Protein AF-A0AAU2Y0N6-F1 (afdb_monomer)

Radius of gyration: 25.87 Å; Cα contacts (8 Å, |Δi|>4): 114; chains: 1; bounding box: 54×26×83 Å

Secondary structure (DSSP, 8-state):
--HHHHHHHS-HHHHHHHHHHHHHHHHHHHHHHHHHHHHHHHHHHTTSTT--HHHHHHHHHHHHHHHHHHHHHHHHHHHHHHHHHHHHHHHHHHHHHHHTTBPPPSSHHHHHHHHHHHHHHHTS---THHHHHHGGGB-BTTBSS-PPPP---

Sequence (153 aa):
MLWNELTSVVPESTNKQVVTARTNVDFFVALLYGHAVVAITAFASLSASRADRPVLISTGICLIILTPVWYHAAVAATDEWAAAVRALVNLGRKPLADGLGLALPKSLEDERRMWQLVTRMSNRPYAPAANSAFQPYHIDPAHPSGEPPPLVS

Mean predicted aligned error: 9.67 Å

pLDDT: mean 85.73, std 13.61, range [48.94, 97.56]

Structure (mmCIF, N/CA/C/O backbone):
data_AF-A0AAU2Y0N6-F1
#
_entry.id   AF-A0AAU2Y0N6-F1
#
loop_
_atom_site.group_PDB
_atom_site.id
_atom_site.type_symbol
_atom_site.label_atom_id
_atom_site.label_alt_id
_atom_site.label_comp_id
_atom_site.label_asym_id
_atom_site.label_entity_id
_atom_site.label_seq_id
_atom_site.pdbx_PDB_ins_code
_atom_site.Cartn_x
_atom_site.Cartn_y
_atom_site.Cartn_z
_atom_site.occupancy
_atom_site.B_iso_or_equiv
_atom_site.auth_seq_id
_atom_site.auth_comp_id
_atom_site.auth_asym_id
_atom_site.auth_atom_id
_atom_site.pdbx_PDB_model_num
ATOM 1 N N . MET A 1 1 ? -2.475 -9.782 16.888 1.00 60.84 1 MET A N 1
ATOM 2 C CA . MET A 1 1 ? -2.912 -8.737 15.924 1.00 60.84 1 MET A CA 1
ATOM 3 C C . MET A 1 1 ? -4.366 -9.052 15.630 1.00 60.84 1 MET A C 1
ATOM 5 O O . MET A 1 1 ? -4.600 -10.155 15.168 1.00 60.84 1 MET A O 1
ATOM 9 N N . LEU A 1 2 ? -5.309 -8.151 15.921 1.00 83.69 2 LEU A N 1
ATOM 10 C CA . LEU A 1 2 ? -6.761 -8.423 15.862 1.00 83.69 2 LEU A CA 1
ATOM 11 C C . LEU A 1 2 ? -7.352 -8.323 14.439 1.00 83.69 2 LEU A C 1
A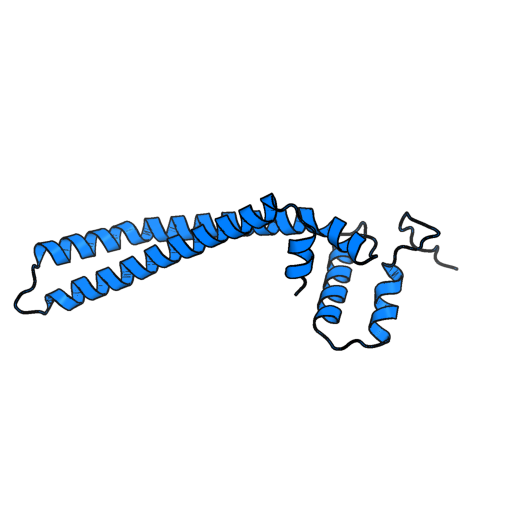TOM 13 O O . LEU A 1 2 ? -8.483 -7.890 14.243 1.00 83.69 2 LEU A O 1
ATOM 17 N N . TRP A 1 3 ? -6.543 -8.597 13.414 1.00 87.75 3 TRP A N 1
ATOM 18 C CA . TRP A 1 3 ? -6.911 -8.308 12.026 1.00 87.75 3 TRP A CA 1
ATOM 19 C C . TRP A 1 3 ? -8.038 -9.218 11.522 1.00 87.75 3 TRP A C 1
ATOM 21 O O . TRP A 1 3 ? -8.938 -8.761 10.819 1.00 87.75 3 TRP A O 1
ATOM 31 N N . ASN A 1 4 ? -8.017 -10.496 11.904 1.00 89.00 4 ASN A N 1
ATOM 32 C CA . ASN A 1 4 ? -9.028 -11.465 11.480 1.00 89.00 4 ASN A CA 1
ATOM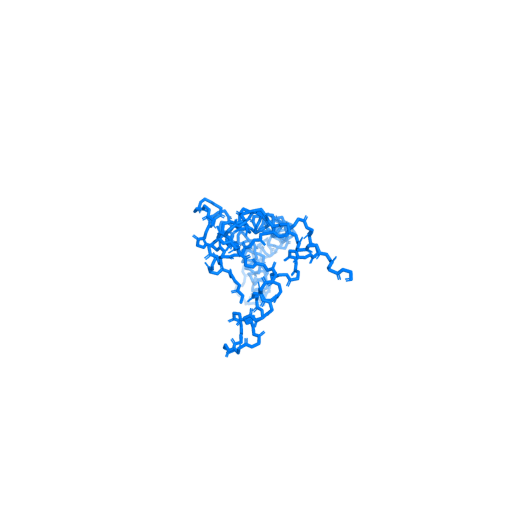 33 C C . ASN A 1 4 ? -10.376 -11.192 12.161 1.00 89.00 4 ASN A C 1
ATOM 35 O O . ASN A 1 4 ? -11.420 -11.266 11.523 1.00 89.00 4 ASN A O 1
ATOM 39 N N . GLU A 1 5 ? -10.348 -10.818 13.438 1.00 89.38 5 GLU A N 1
ATOM 40 C CA . GLU A 1 5 ? -11.530 -10.438 14.208 1.00 89.38 5 GLU A CA 1
ATOM 41 C C . GLU A 1 5 ? -12.124 -9.124 13.694 1.00 89.38 5 GLU A C 1
ATOM 43 O O . GLU A 1 5 ? -13.334 -8.984 13.579 1.00 89.38 5 GLU A O 1
ATOM 48 N N . LEU A 1 6 ? -11.280 -8.161 13.323 1.00 90.69 6 LEU A N 1
ATOM 49 C CA . LEU A 1 6 ? -11.743 -6.899 12.755 1.00 90.69 6 LEU A CA 1
ATOM 50 C C . LEU A 1 6 ? -12.367 -7.094 11.365 1.00 90.69 6 LEU A C 1
ATOM 52 O O . LEU A 1 6 ? -13.410 -6.518 11.072 1.00 90.69 6 LEU A O 1
ATOM 56 N N . THR A 1 7 ? -11.748 -7.914 10.513 1.00 91.69 7 THR A N 1
ATOM 57 C CA . THR A 1 7 ? -12.272 -8.205 9.167 1.00 91.69 7 THR A CA 1
ATOM 58 C C . THR A 1 7 ? -13.543 -9.055 9.199 1.00 91.69 7 THR A C 1
ATOM 60 O O . THR A 1 7 ? -14.341 -8.962 8.269 1.00 91.69 7 THR A O 1
ATOM 63 N N . SER A 1 8 ? -13.795 -9.833 10.257 1.00 91.75 8 SER A N 1
ATOM 64 C CA . SER A 1 8 ? -15.027 -10.626 10.375 1.00 91.75 8 SER A CA 1
ATOM 65 C C . SER A 1 8 ? -16.256 -9.812 10.794 1.00 91.75 8 SER A C 1
ATOM 67 O O . SER A 1 8 ? -17.374 -10.219 10.485 1.00 91.75 8 SER A O 1
ATOM 69 N N . VAL A 1 9 ? -16.072 -8.671 11.468 1.00 93.38 9 VAL A N 1
ATOM 70 C CA . VAL A 1 9 ? -17.181 -7.846 11.990 1.00 93.38 9 VAL A CA 1
ATOM 71 C C . VAL A 1 9 ? -17.553 -6.651 11.108 1.00 93.38 9 VAL A C 1
ATOM 73 O O . VAL A 1 9 ? -18.579 -6.011 11.338 1.00 93.38 9 VAL A O 1
ATOM 76 N N . VAL A 1 10 ? -16.725 -6.310 10.119 1.00 93.31 10 VAL A N 1
ATOM 77 C CA . VAL A 1 10 ? -16.990 -5.204 9.184 1.00 93.31 10 VAL A CA 1
ATOM 78 C C . VAL A 1 10 ? -17.801 -5.666 7.969 1.00 93.31 10 VAL A C 1
ATOM 80 O O . VAL A 1 10 ? -17.742 -6.838 7.593 1.00 93.31 10 VAL A O 1
ATOM 83 N N . PRO A 1 11 ? -18.524 -4.753 7.292 1.00 93.94 11 PRO A N 1
ATOM 84 C CA . PRO A 1 11 ? -19.202 -5.072 6.041 1.00 93.94 11 PRO A CA 1
ATOM 85 C C . PRO A 1 11 ? -18.246 -5.635 4.981 1.00 93.94 11 PRO A C 1
ATOM 87 O O . PRO A 1 11 ? -17.129 -5.145 4.795 1.00 93.94 11 PRO A O 1
ATOM 90 N N . GLU A 1 12 ? -18.717 -6.618 4.211 1.00 93.62 12 GLU A N 1
ATOM 91 C CA . GLU A 1 12 ? -17.921 -7.260 3.156 1.00 93.62 12 GLU A CA 1
ATOM 92 C C . GLU A 1 12 ? -17.437 -6.256 2.092 1.00 93.62 12 GLU A C 1
ATOM 94 O O . GLU A 1 12 ? -16.332 -6.386 1.567 1.00 93.62 12 GLU A O 1
ATOM 99 N N . SER A 1 13 ? -18.227 -5.218 1.800 1.00 93.12 13 SER A N 1
ATOM 100 C CA . SER A 1 13 ? -17.842 -4.137 0.882 1.00 93.12 13 SER A CA 1
ATOM 101 C C . SER A 1 13 ? -16.589 -3.390 1.351 1.00 93.12 13 SER A C 1
ATOM 103 O O . SER A 1 13 ? -15.712 -3.099 0.540 1.00 93.12 13 SER A O 1
ATOM 105 N N . THR A 1 14 ? -16.462 -3.137 2.655 1.00 93.44 14 THR A N 1
ATOM 106 C CA . THR A 1 14 ? -15.291 -2.487 3.256 1.00 93.44 14 THR A CA 1
ATOM 107 C C . THR A 1 14 ? -14.058 -3.387 3.185 1.00 93.44 14 THR A C 1
ATOM 109 O O . THR A 1 14 ? -12.979 -2.922 2.817 1.00 93.44 14 THR A O 1
ATOM 112 N N . ASN A 1 15 ? -14.213 -4.690 3.442 1.00 93.81 15 ASN A N 1
ATOM 113 C CA . ASN A 1 15 ? -13.131 -5.662 3.245 1.00 93.81 15 ASN A CA 1
ATOM 114 C C . ASN A 1 15 ? -12.654 -5.684 1.786 1.00 93.81 15 ASN A C 1
ATOM 116 O O . ASN A 1 15 ? -11.453 -5.591 1.519 1.00 93.81 15 ASN A O 1
ATOM 120 N N . LYS A 1 16 ? -13.591 -5.754 0.831 1.00 95.00 16 LYS A N 1
ATOM 121 C CA . LYS A 1 16 ? -13.285 -5.731 -0.608 1.00 95.00 16 LYS A CA 1
ATOM 122 C C . LYS A 1 16 ? -12.563 -4.453 -1.019 1.00 95.00 16 LYS A C 1
ATOM 124 O O . LYS A 1 16 ? -11.645 -4.528 -1.833 1.00 95.00 16 LYS A O 1
ATOM 129 N N . GLN A 1 17 ? -12.929 -3.306 -0.450 1.00 94.88 17 GLN A N 1
ATOM 130 C CA . GLN A 1 17 ? -12.261 -2.034 -0.727 1.00 94.88 17 GLN A CA 1
ATOM 131 C C . GLN A 1 17 ? -10.790 -2.058 -0.292 1.00 94.88 17 GLN A C 1
ATOM 133 O O . GLN A 1 17 ? -9.922 -1.699 -1.084 1.00 94.88 17 GLN A O 1
ATOM 138 N N . VAL A 1 18 ? -10.488 -2.549 0.916 1.00 96.00 18 VAL A N 1
ATOM 139 C CA . VAL A 1 18 ? -9.099 -2.681 1.397 1.00 96.00 18 VAL A CA 1
ATOM 140 C C . VAL A 1 18 ? -8.288 -3.630 0.521 1.00 96.00 18 VAL A C 1
ATOM 142 O O . VAL A 1 18 ? -7.151 -3.316 0.169 1.00 96.00 18 VAL A O 1
ATOM 145 N N . VAL A 1 19 ? -8.869 -4.775 0.149 1.00 96.00 19 VAL A N 1
ATOM 146 C CA . VAL A 1 19 ? -8.211 -5.744 -0.740 1.00 96.00 19 VAL A CA 1
ATOM 147 C C . VAL A 1 19 ? -7.931 -5.118 -2.104 1.00 96.00 19 VAL A C 1
ATOM 149 O O . VAL A 1 19 ? -6.802 -5.181 -2.574 1.00 96.00 19 VAL A O 1
ATOM 152 N N . THR A 1 20 ? -8.921 -4.450 -2.699 1.00 96.12 20 THR A N 1
ATOM 153 C CA . THR A 1 20 ? -8.787 -3.789 -4.007 1.00 96.12 20 THR A CA 1
ATOM 154 C C . THR A 1 20 ? -7.714 -2.700 -3.976 1.00 96.12 20 THR A C 1
ATOM 156 O O . THR A 1 20 ? -6.858 -2.651 -4.858 1.00 96.12 20 THR A O 1
ATOM 159 N N . ALA A 1 21 ? -7.709 -1.856 -2.942 1.00 95.00 21 ALA A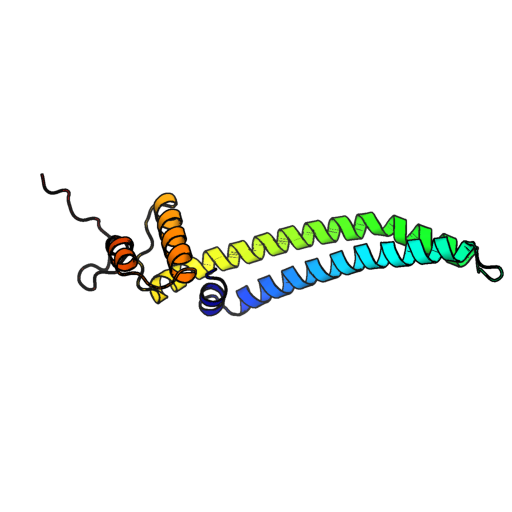 N 1
ATOM 160 C CA . ALA A 1 21 ? -6.704 -0.808 -2.793 1.00 95.00 21 ALA A CA 1
ATOM 161 C C . ALA A 1 21 ? -5.289 -1.394 -2.649 1.00 95.00 21 ALA A C 1
ATOM 163 O O . ALA A 1 21 ? -4.361 -0.927 -3.307 1.00 95.00 21 ALA A O 1
ATOM 164 N N . ARG A 1 22 ? -5.129 -2.478 -1.876 1.00 96.81 22 ARG A N 1
ATOM 165 C CA . ARG A 1 22 ? -3.852 -3.197 -1.777 1.00 96.81 22 ARG A CA 1
ATOM 166 C C . ARG A 1 22 ? -3.416 -3.792 -3.119 1.00 96.81 22 ARG A C 1
ATOM 168 O O . ARG A 1 22 ? -2.251 -3.667 -3.478 1.00 96.81 22 ARG A O 1
ATOM 175 N N . THR A 1 23 ? -4.336 -4.386 -3.880 1.00 97.25 23 THR A N 1
ATOM 176 C CA . THR A 1 23 ? -4.035 -4.916 -5.220 1.00 97.25 23 THR A CA 1
ATOM 177 C C . THR A 1 23 ? -3.501 -3.830 -6.154 1.00 97.25 23 THR A C 1
ATOM 179 O O . THR A 1 23 ? -2.562 -4.088 -6.904 1.00 97.25 23 THR A O 1
ATOM 182 N N . ASN A 1 24 ? -4.034 -2.607 -6.082 1.00 95.19 24 ASN A N 1
ATOM 183 C CA . ASN A 1 24 ? -3.520 -1.487 -6.872 1.00 95.19 24 ASN A CA 1
ATOM 184 C C . ASN A 1 24 ? -2.082 -1.115 -6.477 1.00 95.19 24 ASN A C 1
ATOM 186 O O . ASN A 1 24 ? -1.257 -0.876 -7.359 1.00 95.19 24 ASN A O 1
ATOM 190 N N . VAL A 1 25 ? -1.763 -1.106 -5.175 1.00 96.38 25 VAL A N 1
ATOM 191 C CA . VAL A 1 25 ? -0.384 -0.900 -4.692 1.00 96.38 25 VAL A CA 1
ATOM 192 C C . VAL A 1 25 ? 0.540 -1.964 -5.276 1.00 96.38 25 VAL A C 1
ATOM 194 O O . VAL A 1 25 ? 1.533 -1.623 -5.919 1.00 96.38 25 VAL A O 1
ATOM 197 N N . ASP A 1 26 ? 0.184 -3.240 -5.113 1.00 96.75 26 ASP A N 1
ATOM 198 C CA . ASP A 1 26 ? 0.988 -4.366 -5.594 1.00 96.75 26 ASP A CA 1
ATOM 199 C C . ASP A 1 26 ? 1.203 -4.287 -7.118 1.00 96.75 26 ASP A C 1
ATOM 201 O O . ASP A 1 26 ? 2.313 -4.512 -7.605 1.00 96.75 26 ASP A O 1
ATOM 205 N N . PHE A 1 27 ? 0.175 -3.892 -7.875 1.00 97.12 27 PHE A N 1
ATOM 206 C CA . PHE A 1 27 ? 0.249 -3.712 -9.324 1.00 97.12 27 PHE A CA 1
ATOM 207 C C . PHE A 1 27 ? 1.218 -2.597 -9.739 1.00 97.12 27 PHE A C 1
ATOM 209 O O . PHE A 1 27 ? 2.092 -2.828 -10.578 1.00 97.12 27 PHE A O 1
ATOM 216 N N . PHE A 1 28 ? 1.114 -1.398 -9.157 1.00 95.81 28 PHE A N 1
ATOM 217 C CA . PHE A 1 28 ? 2.004 -0.289 -9.523 1.00 95.81 28 PHE A CA 1
ATOM 218 C C . PHE A 1 28 ? 3.445 -0.522 -9.072 1.00 95.81 28 PHE A C 1
ATOM 220 O O . PHE A 1 28 ? 4.380 -0.183 -9.800 1.00 95.81 28 PHE A O 1
ATOM 227 N N . VAL A 1 29 ? 3.638 -1.161 -7.918 1.00 95.88 29 VAL A N 1
ATOM 228 C CA . VAL A 1 29 ? 4.961 -1.591 -7.455 1.00 95.88 29 VAL A CA 1
ATOM 229 C C . VAL A 1 29 ? 5.555 -2.624 -8.418 1.00 95.88 29 VAL A C 1
ATOM 231 O O . VAL A 1 29 ? 6.717 -2.498 -8.813 1.00 95.88 29 VAL A O 1
ATOM 234 N N . ALA A 1 30 ? 4.764 -3.602 -8.868 1.00 96.50 30 ALA A N 1
ATOM 235 C CA . ALA A 1 30 ? 5.203 -4.578 -9.861 1.00 96.50 30 ALA A CA 1
ATOM 236 C C . ALA A 1 30 ? 5.553 -3.923 -11.207 1.00 96.50 30 ALA A C 1
ATOM 238 O O . ALA A 1 30 ? 6.573 -4.275 -11.799 1.00 96.50 30 ALA A O 1
ATOM 239 N N . LEU A 1 31 ? 4.768 -2.945 -11.675 1.00 94.62 31 LEU A N 1
ATOM 240 C CA . LEU A 1 31 ? 5.095 -2.179 -12.881 1.00 94.62 31 LEU A CA 1
ATOM 241 C C . LEU A 1 31 ? 6.414 -1.425 -12.723 1.00 94.62 31 LEU A C 1
ATOM 243 O O . LEU A 1 31 ? 7.261 -1.513 -13.611 1.00 94.62 31 LEU A O 1
ATOM 247 N N . LEU A 1 32 ? 6.613 -0.742 -11.596 1.00 93.81 32 LEU A N 1
ATOM 248 C CA . LEU A 1 32 ? 7.827 0.018 -11.313 1.00 93.81 32 LEU A CA 1
ATOM 249 C C . LEU A 1 32 ? 9.078 -0.872 -11.372 1.00 93.81 32 LEU A C 1
ATOM 251 O O . LEU A 1 32 ? 10.010 -0.591 -12.130 1.00 93.81 32 LEU A O 1
ATOM 255 N N . TYR A 1 33 ? 9.084 -1.976 -10.621 1.00 94.56 33 TYR A N 1
ATOM 256 C CA . TYR A 1 33 ? 10.219 -2.900 -10.612 1.00 94.56 33 TYR A CA 1
ATOM 257 C C . TYR A 1 33 ? 10.369 -3.654 -11.934 1.00 94.56 33 TYR A C 1
ATOM 259 O O . TYR A 1 33 ? 11.489 -3.831 -12.411 1.00 94.56 33 TYR A O 1
ATOM 267 N N . GLY A 1 34 ? 9.261 -4.054 -12.560 1.00 94.75 34 GLY A N 1
ATOM 268 C CA . GLY A 1 34 ? 9.270 -4.715 -13.862 1.00 94.75 34 GLY A CA 1
ATOM 269 C C . GLY A 1 34 ? 9.905 -3.840 -14.942 1.00 94.75 34 GLY A C 1
ATOM 270 O O . GLY A 1 34 ? 10.766 -4.310 -15.682 1.00 94.75 34 GLY A O 1
ATOM 271 N N . HIS A 1 35 ? 9.564 -2.549 -14.985 1.00 94.31 35 HIS A N 1
ATOM 272 C CA . HIS A 1 35 ? 10.1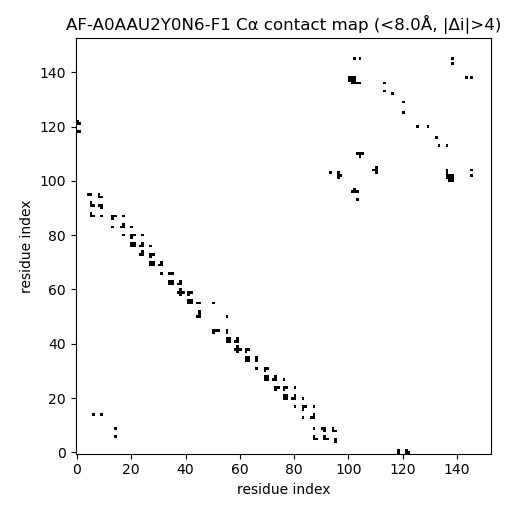65 -1.596 -15.922 1.00 94.31 35 HIS A CA 1
ATOM 273 C C . HIS A 1 35 ? 11.660 -1.412 -15.657 1.00 94.31 35 HIS A C 1
ATOM 275 O O . HIS A 1 35 ? 12.445 -1.420 -16.604 1.00 94.31 35 HIS A O 1
ATOM 281 N N . ALA A 1 36 ? 12.067 -1.305 -14.389 1.00 92.50 36 ALA A N 1
ATOM 282 C CA . ALA A 1 36 ? 13.477 -1.193 -14.028 1.00 92.50 36 ALA A CA 1
ATOM 283 C C . ALA A 1 36 ? 14.281 -2.423 -14.481 1.00 92.50 36 ALA A C 1
ATOM 285 O O . ALA A 1 36 ? 15.331 -2.276 -15.107 1.00 92.50 36 ALA A O 1
ATOM 286 N N . VAL A 1 37 ? 13.768 -3.633 -14.231 1.00 95.75 37 VAL A N 1
ATOM 287 C CA . VAL A 1 37 ? 14.414 -4.884 -14.659 1.00 95.75 37 VAL A CA 1
ATOM 288 C C 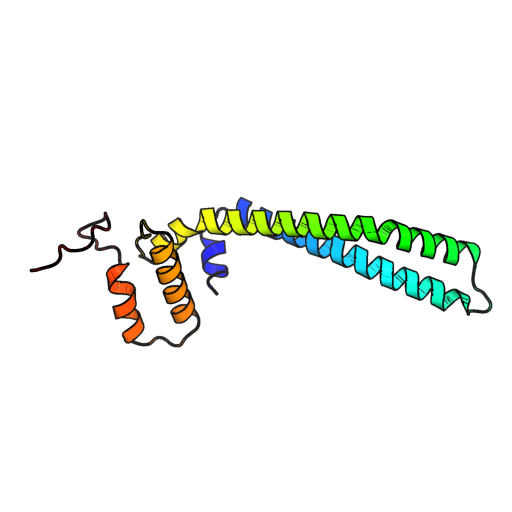. VAL A 1 37 ? 14.519 -4.949 -16.181 1.00 95.75 37 VAL A C 1
ATOM 290 O O . VAL A 1 37 ? 15.610 -5.177 -16.699 1.00 95.75 37 VAL A O 1
ATOM 293 N N . VAL A 1 38 ? 13.426 -4.689 -16.908 1.00 95.25 38 VAL A N 1
ATOM 294 C CA . VAL A 1 38 ? 13.431 -4.732 -18.379 1.00 95.25 38 VAL A CA 1
ATOM 295 C C . VAL A 1 38 ? 14.374 -3.677 -18.961 1.00 95.25 38 VAL A C 1
ATOM 297 O O . VAL A 1 38 ? 15.115 -3.985 -19.892 1.00 95.25 38 VAL A O 1
ATOM 300 N N . ALA A 1 39 ? 14.417 -2.465 -18.400 1.00 92.81 39 ALA A N 1
ATOM 301 C CA . ALA A 1 39 ? 15.348 -1.427 -18.834 1.00 92.81 39 ALA A CA 1
ATOM 302 C C . ALA A 1 39 ? 16.809 -1.862 -18.630 1.00 92.81 39 ALA A C 1
ATOM 304 O O . ALA A 1 39 ? 17.611 -1.768 -19.559 1.00 92.81 39 ALA A O 1
ATOM 305 N N . ILE A 1 40 ? 17.150 -2.408 -17.457 1.00 93.25 40 ILE A N 1
ATOM 306 C CA . ILE A 1 40 ? 18.496 -2.930 -17.169 1.00 93.25 40 ILE A CA 1
ATOM 307 C C . ILE A 1 40 ? 18.866 -4.044 -18.155 1.00 93.25 40 ILE A C 1
ATOM 309 O O . ILE A 1 40 ? 19.954 -4.016 -18.731 1.00 93.25 40 ILE A O 1
ATOM 313 N N . THR A 1 41 ? 17.967 -5.002 -18.397 1.00 93.94 41 THR A N 1
ATOM 314 C CA . THR A 1 41 ? 18.206 -6.092 -19.353 1.00 93.94 41 THR A CA 1
ATOM 315 C C . THR A 1 41 ? 18.363 -5.573 -20.784 1.00 93.94 41 THR A C 1
ATOM 317 O O . THR A 1 41 ? 19.235 -6.055 -21.513 1.00 93.94 41 THR A O 1
ATOM 320 N N . ALA A 1 42 ? 17.579 -4.569 -21.187 1.00 92.25 42 ALA A N 1
ATOM 321 C CA . ALA A 1 42 ? 17.688 -3.948 -22.503 1.00 92.25 42 ALA A CA 1
ATOM 322 C C . ALA A 1 42 ? 19.055 -3.272 -22.695 1.00 92.25 42 ALA A C 1
ATOM 324 O O . ALA A 1 42 ? 19.720 -3.509 -23.705 1.00 92.25 42 ALA A O 1
ATOM 325 N N . PHE A 1 43 ? 19.520 -2.504 -21.704 1.00 91.06 43 PHE A N 1
ATOM 326 C CA . PHE A 1 43 ? 20.841 -1.873 -21.758 1.00 91.06 43 PHE A CA 1
ATOM 327 C C . PHE A 1 43 ? 21.983 -2.892 -21.694 1.00 91.06 43 PHE A C 1
ATOM 329 O O . PHE A 1 43 ? 22.938 -2.773 -22.458 1.00 91.06 43 PHE A O 1
ATOM 336 N N . ALA A 1 44 ? 21.878 -3.931 -20.861 1.00 92.31 44 ALA A N 1
ATOM 337 C CA . ALA A 1 44 ? 22.870 -5.009 -20.814 1.00 92.31 44 ALA A CA 1
ATOM 338 C C . ALA A 1 44 ? 22.998 -5.727 -22.171 1.00 92.31 44 ALA A C 1
ATOM 340 O O . ALA A 1 44 ? 24.106 -6.049 -22.614 1.00 92.31 44 ALA A O 1
ATOM 341 N N . SER A 1 45 ? 21.874 -5.905 -22.872 1.00 93.44 45 SER A N 1
ATOM 342 C CA . SER A 1 45 ? 21.812 -6.555 -24.186 1.00 93.44 45 SER A CA 1
ATOM 343 C C . SER A 1 45 ? 22.485 -5.753 -25.303 1.00 93.44 45 SER A C 1
ATOM 345 O O . SER A 1 45 ? 22.821 -6.333 -26.334 1.00 93.44 45 SER A O 1
ATOM 347 N N . LEU A 1 46 ? 22.762 -4.454 -25.115 1.00 92.31 46 LEU A N 1
ATOM 348 C CA . LEU A 1 46 ? 23.495 -3.644 -26.102 1.00 92.31 46 LEU A CA 1
ATOM 349 C C . LEU A 1 46 ? 24.924 -4.147 -26.356 1.00 92.31 46 LEU A C 1
ATOM 351 O O . LEU A 1 46 ? 25.499 -3.850 -27.403 1.00 92.31 46 LEU A O 1
ATOM 355 N N . SER A 1 47 ? 25.489 -4.916 -25.421 1.00 90.50 47 SER A N 1
ATOM 356 C CA . SER A 1 47 ? 26.808 -5.544 -25.567 1.00 90.50 47 SER A CA 1
ATOM 357 C C . SER A 1 47 ? 26.820 -6.752 -26.519 1.00 90.50 47 SER A C 1
ATOM 359 O O . SER A 1 47 ? 27.890 -7.190 -26.943 1.00 90.50 47 SER A O 1
ATOM 361 N N . ALA A 1 48 ? 25.651 -7.286 -26.895 1.00 92.50 48 ALA A N 1
ATOM 362 C CA . ALA A 1 48 ? 25.548 -8.458 -27.756 1.00 92.50 48 ALA A CA 1
ATOM 363 C C . ALA A 1 48 ? 25.798 -8.122 -29.238 1.00 92.50 48 ALA A C 1
ATOM 365 O O . ALA A 1 48 ? 25.303 -7.132 -29.777 1.00 92.50 48 ALA A O 1
ATOM 366 N N . SER A 1 49 ? 26.507 -9.005 -29.949 1.00 81.69 49 SER A N 1
ATOM 367 C CA . SER A 1 49 ? 26.929 -8.786 -31.344 1.00 81.69 49 SER A CA 1
ATOM 368 C C . SER A 1 49 ? 25.774 -8.695 -32.355 1.00 81.69 49 SER A C 1
ATOM 370 O O . SER A 1 49 ? 25.969 -8.189 -33.455 1.00 81.69 49 SER A O 1
ATOM 372 N N . ARG A 1 50 ? 24.577 -9.180 -31.997 1.00 87.62 50 ARG A N 1
ATOM 373 C CA . ARG A 1 50 ? 23.351 -9.136 -32.821 1.00 87.62 50 ARG A CA 1
ATOM 374 C C . ARG A 1 50 ? 22.278 -8.195 -32.253 1.00 87.62 50 ARG A C 1
ATOM 376 O O . ARG A 1 50 ? 21.102 -8.360 -32.557 1.00 87.62 50 ARG A O 1
ATOM 383 N N . ALA A 1 51 ? 22.659 -7.254 -31.391 1.00 86.88 51 ALA A N 1
ATOM 384 C CA . ALA A 1 51 ? 21.713 -6.358 -30.738 1.00 86.88 51 ALA A CA 1
ATOM 385 C C . ALA A 1 51 ? 21.045 -5.390 -31.729 1.00 86.88 51 ALA A C 1
ATOM 387 O O . ALA A 1 51 ? 21.728 -4.636 -32.427 1.00 86.88 51 ALA A O 1
ATOM 388 N N . ASP A 1 52 ? 19.711 -5.349 -31.719 1.00 90.12 52 ASP A N 1
ATOM 389 C CA . ASP A 1 52 ? 18.933 -4.299 -32.380 1.00 90.12 52 ASP A CA 1
ATOM 390 C C . ASP A 1 52 ? 18.947 -3.028 -31.514 1.00 90.12 52 ASP A C 1
ATOM 392 O O . ASP A 1 52 ? 18.089 -2.779 -30.663 1.00 90.12 52 ASP A O 1
ATOM 396 N N . ARG A 1 53 ? 20.019 -2.249 -31.679 1.00 91.56 53 ARG A N 1
ATOM 397 C CA . ARG A 1 53 ? 20.313 -1.059 -30.872 1.00 91.56 53 ARG A CA 1
ATOM 398 C C . ARG A 1 53 ? 19.186 -0.015 -30.856 1.00 91.56 53 ARG A C 1
ATOM 400 O O . ARG A 1 53 ? 18.876 0.437 -29.754 1.00 91.56 53 ARG A O 1
ATOM 407 N N . PRO A 1 54 ? 18.570 0.400 -31.984 1.00 92.88 54 PRO A N 1
ATOM 408 C CA . PRO A 1 54 ? 17.511 1.409 -31.936 1.00 92.88 54 PRO A CA 1
ATOM 409 C C . PRO A 1 54 ? 16.287 0.929 -31.149 1.00 92.88 54 PRO A C 1
ATOM 411 O O . PRO A 1 54 ? 15.726 1.706 -30.372 1.00 92.88 54 PRO A O 1
ATOM 414 N N . VAL A 1 55 ? 15.909 -0.348 -31.270 1.00 93.88 55 VAL A N 1
ATOM 415 C CA . VAL A 1 55 ? 14.796 -0.923 -30.497 1.00 93.88 55 VAL A CA 1
ATOM 416 C C . VAL A 1 55 ? 15.127 -0.958 -29.003 1.00 93.88 55 VAL A C 1
ATOM 418 O O . VAL A 1 55 ? 14.323 -0.514 -28.183 1.00 93.88 55 VAL A O 1
ATOM 421 N N . LEU A 1 56 ? 16.324 -1.418 -28.631 1.00 93.31 56 LEU A N 1
ATOM 422 C CA . LEU A 1 56 ? 16.741 -1.504 -27.226 1.00 93.31 56 LEU A CA 1
ATOM 423 C C . LEU A 1 56 ? 16.861 -0.125 -26.560 1.00 93.31 56 LEU A C 1
ATOM 425 O O . LEU A 1 56 ? 16.406 0.049 -25.431 1.00 93.31 56 LEU A O 1
ATOM 429 N N . ILE A 1 57 ? 17.427 0.864 -27.261 1.00 93.44 57 ILE A N 1
ATOM 430 C CA . ILE A 1 57 ? 17.578 2.234 -26.747 1.00 93.44 57 ILE A CA 1
ATOM 431 C C . ILE A 1 57 ? 16.212 2.906 -26.596 1.00 93.44 57 ILE A C 1
ATOM 433 O O . ILE A 1 57 ? 15.926 3.461 -25.537 1.00 93.44 57 ILE A O 1
ATOM 437 N N . SER A 1 58 ? 15.356 2.845 -27.622 1.00 94.62 58 SER A N 1
ATOM 438 C CA . SER A 1 58 ? 14.018 3.452 -27.556 1.00 94.62 58 SER A CA 1
ATOM 439 C C . SER A 1 58 ? 13.158 2.817 -26.461 1.00 94.62 58 SER A C 1
ATOM 441 O O . SER A 1 58 ? 12.520 3.541 -25.695 1.00 94.62 58 SER A O 1
ATOM 443 N N . THR A 1 59 ? 13.217 1.490 -26.312 1.00 93.69 59 THR A N 1
ATOM 444 C CA . THR A 1 59 ? 12.545 0.764 -25.224 1.00 93.69 59 THR A CA 1
ATOM 445 C C . THR A 1 59 ? 13.083 1.198 -23.861 1.00 93.69 59 THR A C 1
ATOM 447 O O . THR A 1 59 ? 12.304 1.599 -23.000 1.00 93.69 59 THR A O 1
ATOM 450 N N . GLY A 1 60 ? 14.406 1.187 -23.662 1.00 91.88 60 GLY A N 1
ATOM 451 C CA . GLY A 1 60 ? 15.025 1.579 -22.392 1.00 91.88 60 GLY A CA 1
ATOM 452 C C . GLY A 1 60 ? 14.694 3.016 -21.982 1.00 91.88 60 GLY A C 1
ATOM 453 O O . GLY A 1 60 ? 14.316 3.254 -20.836 1.00 91.88 60 GLY A O 1
ATOM 454 N N . ILE A 1 61 ? 14.761 3.966 -22.921 1.00 93.12 61 ILE A N 1
ATOM 455 C CA . ILE A 1 61 ? 14.393 5.370 -22.679 1.00 93.12 61 ILE A CA 1
ATOM 456 C C . ILE A 1 61 ? 12.910 5.488 -22.313 1.00 93.12 61 ILE A C 1
ATOM 458 O O . ILE A 1 61 ? 12.582 6.157 -21.336 1.00 93.12 61 ILE A O 1
ATOM 462 N N . CYS A 1 62 ? 12.021 4.822 -23.055 1.00 95.44 62 CYS A N 1
ATOM 463 C CA . CYS A 1 62 ? 10.586 4.835 -22.774 1.00 95.44 62 CYS A CA 1
ATOM 464 C C . CYS A 1 62 ? 10.292 4.333 -21.349 1.00 95.44 62 CYS A C 1
ATOM 466 O O . CYS A 1 62 ? 9.612 5.010 -20.579 1.00 95.44 62 CYS A O 1
ATOM 468 N N . LEU A 1 63 ? 10.885 3.204 -20.948 1.00 94.06 63 LEU A N 1
ATOM 469 C CA . LEU A 1 63 ? 10.701 2.632 -19.609 1.00 94.06 63 LEU A CA 1
ATOM 470 C C . LEU A 1 63 ? 11.221 3.558 -18.494 1.00 94.06 63 LEU A C 1
ATOM 472 O O . LEU A 1 63 ? 10.564 3.706 -17.460 1.00 94.06 63 LEU A O 1
ATOM 476 N N . ILE A 1 64 ? 12.364 4.219 -18.710 1.00 91.81 64 ILE A N 1
ATOM 477 C CA . ILE A 1 64 ? 12.903 5.216 -17.772 1.00 91.81 64 ILE A CA 1
ATOM 478 C C . ILE A 1 64 ? 11.944 6.405 -17.644 1.00 91.81 64 ILE A C 1
ATOM 480 O O . ILE A 1 64 ? 11.648 6.832 -16.531 1.00 91.81 64 ILE A O 1
ATOM 484 N N . ILE A 1 65 ? 11.415 6.915 -18.758 1.00 94.56 65 ILE A N 1
ATOM 485 C CA . ILE A 1 65 ? 10.478 8.049 -18.752 1.00 94.56 65 ILE A CA 1
ATOM 486 C C . ILE A 1 65 ? 9.165 7.694 -18.038 1.00 94.56 65 ILE A C 1
ATOM 488 O O . ILE A 1 65 ? 8.593 8.548 -17.362 1.00 94.56 65 ILE A O 1
ATOM 492 N N . LEU A 1 66 ? 8.692 6.448 -18.135 1.00 94.75 66 LEU A N 1
ATOM 493 C CA . LEU A 1 66 ? 7.465 6.003 -17.459 1.00 94.75 66 LEU A CA 1
ATOM 494 C C . LEU A 1 66 ? 7.650 5.731 -15.955 1.00 94.75 66 LEU A C 1
ATOM 496 O O . LEU A 1 66 ? 6.675 5.726 -15.205 1.00 94.75 66 LEU A O 1
ATOM 500 N N . THR A 1 67 ? 8.884 5.543 -15.489 1.00 91.81 67 THR A N 1
ATOM 501 C CA . THR A 1 67 ? 9.206 5.269 -14.077 1.00 91.81 67 THR A CA 1
ATOM 502 C C . THR A 1 67 ? 8.593 6.279 -13.086 1.00 91.81 67 THR A C 1
ATOM 504 O O . THR A 1 67 ? 7.939 5.832 -12.140 1.00 91.81 67 THR A O 1
ATOM 507 N N . PRO A 1 68 ? 8.718 7.614 -13.263 1.00 94.38 68 PRO A N 1
ATOM 508 C CA . PRO A 1 68 ? 8.085 8.580 -12.360 1.00 94.38 68 PRO A CA 1
ATOM 509 C C . PRO A 1 68 ? 6.556 8.463 -12.328 1.00 94.38 68 PRO A C 1
ATOM 511 O O . PRO A 1 68 ? 5.960 8.635 -11.268 1.00 94.38 68 PRO A O 1
ATOM 514 N N . VAL A 1 69 ? 5.914 8.119 -13.450 1.00 95.94 69 VAL A N 1
ATOM 515 C CA . VAL A 1 69 ? 4.454 7.936 -13.511 1.00 95.94 69 VAL A CA 1
ATOM 516 C C . VAL A 1 69 ? 4.030 6.768 -12.623 1.00 95.94 69 VAL A C 1
ATOM 518 O O . VAL A 1 69 ? 3.120 6.915 -11.808 1.00 95.94 69 VAL A O 1
ATOM 521 N N . TRP A 1 70 ? 4.726 5.632 -12.714 1.00 94.06 70 TRP A N 1
ATOM 522 C CA . TRP A 1 70 ? 4.441 4.462 -11.878 1.00 94.06 70 TRP A CA 1
ATOM 523 C C . TRP A 1 70 ? 4.747 4.695 -10.407 1.00 94.06 70 TRP A C 1
ATOM 525 O O . TRP A 1 70 ? 3.987 4.249 -9.551 1.00 94.06 70 TRP A O 1
ATOM 535 N N . TYR A 1 71 ? 5.810 5.439 -10.109 1.00 95.31 71 TYR A N 1
ATOM 536 C CA . TYR A 1 71 ? 6.119 5.830 -8.741 1.00 95.31 71 TYR A CA 1
ATOM 537 C C . TYR A 1 71 ? 4.998 6.684 -8.132 1.00 95.31 71 TYR A C 1
ATOM 539 O O . TYR A 1 71 ? 4.490 6.355 -7.061 1.00 95.31 71 TYR A O 1
ATOM 547 N N . HIS A 1 72 ? 4.549 7.731 -8.832 1.00 96.88 72 HIS A N 1
ATOM 548 C CA . HIS A 1 72 ? 3.442 8.564 -8.359 1.00 96.88 72 HIS A CA 1
ATOM 549 C C . HIS A 1 72 ? 2.136 7.774 -8.215 1.00 96.88 72 HIS A C 1
ATOM 551 O O . HIS A 1 72 ? 1.428 7.947 -7.224 1.00 96.88 72 HIS A O 1
ATOM 557 N N . ALA A 1 73 ? 1.838 6.875 -9.156 1.00 95.88 73 ALA A N 1
ATOM 558 C CA . ALA A 1 73 ? 0.669 6.005 -9.071 1.00 95.88 73 ALA A CA 1
ATOM 559 C C . ALA A 1 73 ? 0.739 5.044 -7.869 1.00 95.88 73 ALA A C 1
ATOM 561 O O . ALA A 1 73 ? -0.261 4.859 -7.179 1.00 95.88 73 ALA A O 1
ATOM 562 N N . ALA A 1 74 ? 1.917 4.484 -7.568 1.00 95.50 74 ALA A N 1
ATOM 563 C CA . ALA A 1 74 ? 2.125 3.626 -6.402 1.00 95.50 74 ALA A CA 1
ATOM 564 C C . ALA A 1 74 ? 1.940 4.386 -5.078 1.00 95.50 74 ALA A C 1
ATOM 566 O O . ALA A 1 74 ? 1.315 3.863 -4.153 1.00 95.50 74 ALA A O 1
ATOM 567 N N . VAL A 1 75 ? 2.438 5.625 -4.991 1.00 97.38 75 VAL A N 1
ATOM 568 C CA . VAL A 1 75 ? 2.232 6.493 -3.818 1.00 97.38 75 VAL A CA 1
ATOM 569 C C . VAL A 1 75 ? 0.744 6.787 -3.629 1.00 97.38 75 VAL A C 1
ATOM 571 O O . VAL A 1 75 ? 0.207 6.508 -2.561 1.00 97.38 75 VAL A O 1
ATOM 574 N N . ALA A 1 76 ? 0.052 7.234 -4.681 1.00 96.88 76 ALA A N 1
ATOM 575 C CA . ALA A 1 76 ? -1.382 7.516 -4.615 1.00 96.88 76 ALA A CA 1
ATOM 576 C C . ALA A 1 76 ? -2.208 6.273 -4.233 1.00 96.88 76 ALA A C 1
ATOM 578 O O . ALA A 1 76 ? -3.122 6.357 -3.415 1.00 96.88 76 ALA A O 1
ATOM 579 N N . ALA A 1 77 ? -1.862 5.098 -4.770 1.00 95.69 77 ALA A N 1
ATOM 580 C CA . ALA A 1 77 ? -2.509 3.844 -4.390 1.00 95.69 77 ALA A CA 1
ATOM 581 C C . ALA A 1 77 ? -2.242 3.466 -2.922 1.00 95.69 77 ALA A C 1
ATOM 583 O O . ALA A 1 77 ? -3.110 2.888 -2.269 1.00 95.69 77 ALA A O 1
ATOM 584 N N . THR A 1 78 ? -1.064 3.802 -2.389 1.00 97.06 78 THR A N 1
ATOM 585 C CA . THR A 1 78 ? -0.720 3.555 -0.980 1.00 97.06 78 THR A CA 1
ATOM 586 C C . THR A 1 78 ? -1.535 4.448 -0.051 1.00 97.06 78 THR A C 1
ATOM 588 O O . THR A 1 78 ? -2.031 3.971 0.971 1.00 97.06 78 THR A O 1
ATOM 591 N N . ASP A 1 79 ? -1.729 5.712 -0.424 1.00 97.19 79 ASP A N 1
ATOM 592 C CA . ASP A 1 79 ? -2.580 6.643 0.321 1.00 97.19 79 ASP A CA 1
ATOM 593 C C . ASP A 1 79 ? -4.043 6.177 0.330 1.00 97.19 79 ASP A C 1
ATOM 595 O O . ASP A 1 79 ? -4.682 6.149 1.386 1.00 97.19 79 ASP A O 1
ATOM 599 N N . GLU A 1 80 ? -4.555 5.725 -0.818 1.00 96.00 80 GLU A N 1
ATOM 600 C CA . GLU A 1 80 ? -5.897 5.139 -0.926 1.00 96.00 80 GLU A CA 1
ATOM 601 C C . GLU A 1 80 ? -6.029 3.874 -0.064 1.00 96.00 80 GLU A C 1
ATOM 603 O O . GLU A 1 80 ? -7.016 3.692 0.654 1.00 96.00 80 GLU A O 1
ATOM 608 N N . TRP A 1 81 ? -5.010 3.009 -0.059 1.00 97.56 81 TRP A N 1
ATOM 609 C CA . TRP A 1 81 ? -4.995 1.830 0.804 1.00 97.56 81 TRP A CA 1
ATOM 610 C C . TRP A 1 81 ? -4.999 2.207 2.291 1.00 97.56 81 TRP A C 1
ATOM 612 O O . TRP A 1 81 ? -5.761 1.624 3.070 1.00 97.56 81 TRP A O 1
ATOM 622 N N . ALA A 1 82 ? -4.230 3.221 2.691 1.00 96.81 82 ALA A N 1
ATOM 623 C CA . ALA A 1 82 ? -4.237 3.731 4.059 1.00 96.81 82 ALA A CA 1
ATOM 624 C C . ALA A 1 82 ? -5.613 4.300 4.452 1.00 96.81 82 ALA A C 1
ATOM 626 O O . ALA A 1 82 ? -6.098 4.040 5.561 1.00 96.81 82 ALA A O 1
ATOM 627 N N . ALA A 1 83 ? -6.273 5.026 3.545 1.00 96.44 83 ALA A N 1
ATOM 628 C CA . ALA A 1 83 ? -7.626 5.536 3.750 1.00 96.44 83 ALA A CA 1
ATOM 629 C C . ALA A 1 83 ? -8.650 4.397 3.910 1.00 96.44 83 ALA A C 1
ATOM 631 O O . ALA A 1 83 ? -9.446 4.420 4.856 1.00 96.44 83 ALA A O 1
ATOM 632 N N . ALA A 1 84 ? -8.580 3.365 3.066 1.00 96.00 84 ALA A N 1
ATOM 633 C CA . ALA A 1 84 ? -9.449 2.193 3.145 1.00 96.00 84 ALA A CA 1
ATOM 634 C C . ALA A 1 84 ? -9.259 1.421 4.464 1.00 96.00 84 ALA A C 1
ATOM 636 O O . ALA A 1 84 ? -10.236 1.061 5.125 1.00 96.00 84 ALA A O 1
ATOM 637 N N . VAL A 1 85 ? -8.012 1.213 4.906 1.00 96.31 85 VAL A N 1
ATOM 638 C CA . VAL A 1 85 ? -7.718 0.572 6.202 1.00 96.31 85 VAL A CA 1
ATOM 639 C C . VAL A 1 85 ? -8.269 1.406 7.359 1.00 96.31 85 VAL A C 1
ATOM 641 O O . VAL A 1 85 ? -8.852 0.860 8.298 1.00 96.31 85 VAL A O 1
ATOM 644 N N . ARG A 1 86 ? -8.142 2.735 7.295 1.00 95.12 86 ARG A N 1
ATOM 645 C CA . ARG A 1 86 ? -8.696 3.629 8.318 1.00 95.12 86 ARG A CA 1
ATOM 646 C C . ARG A 1 86 ? -10.221 3.549 8.376 1.00 95.12 86 ARG A C 1
ATOM 648 O O . ARG A 1 86 ? -10.780 3.507 9.471 1.00 95.12 86 ARG A O 1
ATOM 655 N N . ALA A 1 87 ? -10.889 3.492 7.225 1.00 94.62 87 ALA A N 1
ATOM 656 C CA . ALA A 1 87 ? -12.332 3.283 7.153 1.00 94.62 87 ALA A CA 1
ATOM 657 C C . ALA A 1 87 ? -12.736 1.930 7.760 1.00 94.62 87 ALA A C 1
ATOM 659 O O . ALA A 1 87 ? -13.663 1.880 8.569 1.00 94.62 87 ALA A O 1
ATOM 660 N N . LEU A 1 88 ? -11.991 0.863 7.453 1.00 95.75 88 LEU A N 1
ATOM 661 C CA . LEU A 1 88 ? -12.194 -0.471 8.020 1.00 95.75 88 LEU A CA 1
ATOM 662 C C . LEU A 1 88 ? -12.111 -0.462 9.552 1.00 95.75 88 LEU A C 1
ATOM 664 O O . LEU A 1 88 ? -13.022 -0.948 10.219 1.00 95.75 88 LEU A O 1
ATOM 668 N N . VAL A 1 89 ? -11.075 0.155 10.125 1.00 93.88 89 VAL A N 1
ATOM 669 C CA . VAL A 1 89 ? -10.923 0.273 11.588 1.00 93.88 89 VAL A CA 1
ATOM 670 C C . VAL A 1 89 ? -12.055 1.101 12.204 1.00 93.88 89 VAL A C 1
ATOM 672 O O . VAL A 1 89 ? -12.636 0.701 13.213 1.00 93.88 89 VAL A O 1
ATOM 675 N N . ASN A 1 90 ? -12.405 2.235 11.592 1.00 92.38 90 ASN A N 1
ATOM 676 C CA . ASN A 1 90 ? -13.452 3.122 12.103 1.00 92.38 90 ASN A CA 1
ATOM 677 C C . ASN A 1 90 ? -14.834 2.457 12.129 1.00 92.38 90 ASN A C 1
ATOM 679 O O . ASN A 1 90 ? -15.605 2.702 13.059 1.00 92.38 90 ASN A O 1
ATOM 683 N N . LEU A 1 91 ? -15.139 1.631 11.125 1.00 93.69 91 LEU A N 1
ATOM 684 C CA . LEU A 1 91 ? -16.392 0.882 11.041 1.00 93.69 91 LEU A CA 1
ATOM 685 C C . LEU A 1 91 ? -16.386 -0.344 11.962 1.00 93.69 91 LEU A C 1
ATOM 687 O O . LEU A 1 91 ? -17.410 -0.658 12.562 1.00 93.69 91 LEU A O 1
ATOM 691 N N . GLY A 1 92 ? -15.240 -1.013 12.108 1.00 92.56 92 GLY A N 1
ATOM 692 C CA . GLY A 1 92 ? -15.127 -2.256 12.871 1.00 92.56 92 GLY A CA 1
ATOM 693 C C . GLY A 1 92 ? -14.972 -2.086 14.382 1.00 92.56 92 GLY A C 1
ATOM 694 O O . GLY A 1 92 ? -15.329 -2.997 15.121 1.00 92.56 92 GLY A O 1
ATOM 695 N N . ARG A 1 93 ? -14.494 -0.936 14.879 1.00 91.81 93 ARG A N 1
ATOM 696 C CA . ARG A 1 93 ? -14.165 -0.756 16.312 1.00 91.81 93 ARG A CA 1
ATOM 697 C C . ARG A 1 93 ? -15.315 -1.067 17.274 1.00 91.81 93 ARG A C 1
ATOM 699 O O . ARG A 1 93 ? -15.107 -1.739 18.276 1.00 91.81 93 ARG A O 1
ATOM 706 N N . LYS A 1 94 ? -16.524 -0.588 16.968 1.00 91.88 94 LYS A N 1
ATOM 707 C CA . LYS A 1 94 ? -17.707 -0.772 17.815 1.00 91.88 94 LYS A CA 1
ATOM 708 C C . LYS A 1 94 ? -18.222 -2.214 17.770 1.00 91.88 94 LYS A C 1
ATOM 710 O O . LYS A 1 94 ? -18.269 -2.822 18.831 1.00 91.88 94 LYS A O 1
ATOM 715 N N . PRO A 1 95 ? -18.543 -2.792 16.596 1.00 92.12 95 PRO A N 1
ATOM 716 C CA . PRO A 1 95 ? -19.021 -4.172 16.547 1.00 92.12 95 PRO A CA 1
ATOM 717 C C . PRO A 1 95 ? -17.970 -5.172 17.051 1.00 92.12 95 PRO A C 1
ATOM 719 O O . PRO A 1 95 ? -18.336 -6.191 17.630 1.00 92.12 95 PRO A O 1
ATOM 722 N N . LEU A 1 96 ? -16.672 -4.870 16.909 1.00 91.88 96 LEU A N 1
ATOM 723 C CA . LEU A 1 96 ? -15.612 -5.669 17.521 1.00 91.88 96 LEU A CA 1
ATOM 724 C C . LEU A 1 96 ? -15.660 -5.603 19.052 1.00 91.88 96 LEU A C 1
ATOM 726 O O . LEU A 1 96 ? -15.551 -6.635 19.703 1.00 91.88 96 LEU A O 1
ATOM 730 N N . ALA A 1 97 ? -15.813 -4.408 19.629 1.00 91.50 97 ALA A N 1
ATOM 731 C CA . ALA A 1 97 ? -15.919 -4.251 21.077 1.00 91.50 97 ALA A CA 1
ATOM 732 C C . ALA A 1 97 ? -17.152 -4.981 21.626 1.00 91.50 97 ALA A C 1
ATOM 734 O O . ALA A 1 97 ? -17.015 -5.777 22.552 1.00 91.50 97 ALA A O 1
ATOM 735 N N . ASP A 1 98 ? -18.307 -4.809 20.978 1.00 89.75 98 ASP A N 1
ATOM 736 C CA . ASP A 1 98 ? -19.554 -5.486 21.343 1.00 89.75 98 ASP A CA 1
ATOM 737 C C . ASP A 1 98 ? -19.391 -7.020 21.277 1.00 89.75 98 ASP A C 1
ATOM 739 O O . ASP A 1 98 ? -19.763 -7.730 22.211 1.00 89.75 98 ASP A O 1
ATOM 743 N N . GLY A 1 99 ? -18.760 -7.543 20.216 1.00 86.00 99 GLY A N 1
ATOM 744 C CA . GLY A 1 99 ? -18.485 -8.977 20.056 1.00 86.00 99 GLY A CA 1
ATOM 745 C C . GLY A 1 99 ? -17.484 -9.552 21.066 1.00 86.00 99 GLY A C 1
ATOM 746 O O . GLY A 1 99 ? -17.516 -10.749 21.348 1.00 86.00 99 GLY A O 1
ATOM 747 N N . LEU A 1 100 ? -16.620 -8.709 21.638 1.00 87.12 100 LEU A N 1
ATOM 748 C CA . LEU A 1 100 ? -15.684 -9.070 22.707 1.00 87.12 100 LEU A CA 1
ATOM 749 C C . LEU A 1 100 ? -16.259 -8.829 24.115 1.00 87.12 100 LEU A C 1
ATOM 751 O O . LEU A 1 100 ? -15.562 -9.076 25.098 1.00 87.12 100 LEU A O 1
ATOM 755 N N . GLY A 1 101 ? -17.502 -8.347 24.230 1.00 87.06 101 GLY A N 1
ATOM 756 C CA . GLY A 1 101 ? -18.122 -8.000 25.513 1.00 87.06 101 GLY A CA 1
ATOM 757 C C . GLY A 1 101 ? -17.514 -6.761 26.185 1.00 87.06 101 GLY A C 1
ATOM 758 O O . GLY A 1 101 ? -17.603 -6.617 27.407 1.00 87.06 101 GLY A O 1
ATOM 759 N N . LEU A 1 102 ? -16.880 -5.883 25.403 1.00 88.00 102 LEU A N 1
ATOM 760 C CA . LEU A 1 102 ? -16.208 -4.673 25.869 1.00 88.00 102 LEU A CA 1
ATOM 761 C C . LEU A 1 102 ? -17.084 -3.434 25.644 1.00 88.00 102 LEU A C 1
ATOM 763 O O . LEU A 1 102 ? -17.610 -3.217 24.555 1.00 88.00 102 LEU A O 1
ATOM 767 N N . ALA A 1 103 ? -17.172 -2.567 26.649 1.00 88.25 103 ALA A N 1
ATOM 768 C CA . ALA A 1 103 ? -17.772 -1.246 26.532 1.00 88.25 103 ALA A CA 1
ATOM 769 C C . ALA A 1 103 ? -16.752 -0.247 25.963 1.00 88.25 103 ALA A C 1
ATOM 771 O O . ALA A 1 103 ? -15.675 -0.053 26.531 1.00 88.25 103 ALA A O 1
ATOM 772 N N . LEU A 1 104 ? -17.097 0.422 24.856 1.00 88.44 104 LEU A N 1
ATOM 773 C CA . LEU A 1 104 ? -16.224 1.425 24.243 1.00 88.44 104 LEU A CA 1
ATOM 774 C C . LEU A 1 104 ? -16.106 2.670 25.153 1.00 88.44 104 LEU A C 1
ATOM 776 O O . LEU A 1 104 ? -17.126 3.316 25.423 1.00 88.44 104 LEU A O 1
ATOM 780 N N . PRO A 1 105 ? -14.897 3.057 25.605 1.00 88.56 105 PRO A N 1
ATOM 781 C CA . PRO A 1 105 ? -14.717 4.252 26.424 1.00 88.56 105 PRO A CA 1
ATOM 782 C C . PRO A 1 105 ? -15.071 5.538 25.664 1.00 88.56 105 PRO A C 1
ATOM 784 O O . PRO A 1 105 ? -14.904 5.623 24.449 1.00 88.56 105 PRO A O 1
ATOM 787 N N . LYS A 1 106 ? -15.512 6.580 26.384 1.00 86.44 106 LYS A N 1
ATOM 788 C CA . LYS A 1 106 ? -15.812 7.900 25.787 1.00 86.44 106 LYS A CA 1
ATOM 789 C C . LYS A 1 106 ? -14.549 8.694 25.413 1.00 86.44 106 LYS A C 1
ATOM 791 O O . LYS A 1 106 ? -14.622 9.583 24.570 1.00 86.44 106 LYS A O 1
ATOM 796 N N . SER A 1 107 ? -13.413 8.391 26.046 1.00 90.31 107 SER A N 1
ATOM 797 C CA . SER A 1 107 ? -12.114 9.018 25.778 1.00 90.31 107 SER A CA 1
ATOM 798 C C . SER A 1 107 ? -11.289 8.189 24.793 1.00 90.31 107 SER A C 1
ATOM 800 O O . SER A 1 107 ? -11.163 6.973 24.945 1.00 90.31 107 SER A O 1
ATOM 802 N N . LEU A 1 108 ? -10.660 8.855 23.818 1.00 87.25 108 LEU A N 1
ATOM 803 C CA . LEU A 1 108 ? -9.767 8.210 22.845 1.00 87.25 108 LEU A CA 1
ATOM 804 C C . LEU A 1 108 ? -8.516 7.606 23.498 1.00 87.25 108 LEU A C 1
ATOM 806 O O . LEU A 1 108 ? -7.979 6.610 23.008 1.00 87.25 108 LEU A O 1
ATOM 810 N N . GLU A 1 109 ? -8.036 8.200 24.590 1.00 88.31 109 GLU A N 1
ATOM 811 C CA . GLU A 1 109 ? -6.873 7.697 25.328 1.00 88.31 109 GLU A CA 1
ATOM 812 C C . GLU A 1 109 ? -7.191 6.358 26.002 1.00 88.31 109 GLU A C 1
ATOM 814 O O . GLU A 1 109 ? -6.413 5.404 25.894 1.00 88.31 109 GLU A O 1
ATOM 819 N N . ASP A 1 110 ? -8.373 6.261 26.612 1.00 86.69 110 ASP A N 1
ATOM 820 C CA . ASP A 1 110 ? -8.861 5.036 27.244 1.00 86.69 110 ASP A CA 1
ATOM 821 C C . ASP A 1 110 ? -9.196 3.962 26.211 1.00 86.69 110 ASP A C 1
ATOM 823 O O . ASP A 1 110 ? -8.844 2.799 26.406 1.00 86.69 110 ASP A O 1
ATOM 827 N N . GLU A 1 111 ? -9.793 4.342 25.076 1.00 89.12 111 GLU A N 1
ATOM 828 C CA . GLU A 1 111 ? -10.024 3.432 23.950 1.00 89.12 111 GLU A CA 1
ATOM 829 C C . GLU A 1 111 ? -8.691 2.847 23.443 1.00 89.12 111 GLU A C 1
ATOM 831 O O . GLU A 1 111 ? -8.550 1.631 23.281 1.00 89.12 111 GLU A O 1
ATOM 836 N N . ARG A 1 112 ? -7.655 3.682 23.272 1.00 88.81 112 ARG A N 1
ATOM 837 C CA . ARG A 1 112 ? -6.314 3.223 22.874 1.00 88.81 112 ARG A CA 1
ATOM 838 C C . ARG A 1 112 ? -5.706 2.276 23.911 1.00 88.81 112 ARG A C 1
ATOM 840 O O . ARG A 1 112 ? -5.105 1.268 23.526 1.00 88.81 112 ARG A O 1
ATOM 847 N N . ARG A 1 113 ? -5.840 2.579 25.205 1.00 88.06 113 ARG A N 1
ATOM 848 C CA . ARG A 1 113 ? -5.336 1.728 26.296 1.00 88.06 113 ARG A CA 1
ATOM 849 C C . ARG A 1 113 ? -6.045 0.375 26.322 1.00 88.06 113 ARG A C 1
ATOM 851 O O . ARG A 1 113 ? -5.370 -0.651 26.412 1.00 88.06 113 ARG A O 1
ATOM 858 N N . MET A 1 114 ? -7.367 0.370 26.166 1.00 91.00 114 MET A N 1
ATOM 859 C CA . MET A 1 114 ? -8.179 -0.840 26.050 1.00 91.00 114 MET A CA 1
ATOM 860 C C . MET A 1 114 ? -7.687 -1.718 24.890 1.00 91.00 114 MET A C 1
ATOM 862 O O . MET A 1 114 ? -7.311 -2.870 25.110 1.00 91.00 114 MET A O 1
ATOM 866 N N . TRP A 1 115 ? -7.568 -1.176 23.673 1.00 90.81 115 TRP A N 1
ATOM 867 C CA . TRP A 1 115 ? -7.118 -1.955 22.509 1.00 90.81 115 TRP A CA 1
ATOM 868 C C . TRP A 1 115 ? -5.683 -2.490 22.634 1.00 90.81 115 TRP A C 1
ATOM 870 O O . TRP A 1 115 ? -5.380 -3.592 22.160 1.00 90.81 115 TRP A O 1
ATOM 880 N N . GLN A 1 116 ? -4.791 -1.756 23.308 1.00 88.19 116 GLN A N 1
ATOM 881 C CA . GLN A 1 116 ? -3.449 -2.253 23.629 1.00 88.19 116 GLN A CA 1
ATOM 882 C C . GLN A 1 116 ? -3.493 -3.463 24.571 1.00 88.19 116 GLN A C 1
ATOM 884 O O . GLN A 1 116 ? -2.714 -4.401 24.378 1.00 88.19 116 GLN A O 1
ATOM 889 N N . LEU A 1 117 ? -4.389 -3.467 25.563 1.00 85.50 117 LEU A N 1
ATOM 890 C CA . LEU A 1 117 ? -4.581 -4.607 26.465 1.00 85.50 117 LEU A CA 1
ATOM 891 C C . LEU A 1 117 ? -5.119 -5.828 25.710 1.00 85.50 117 LEU A C 1
ATOM 893 O O . LEU A 1 117 ? -4.526 -6.903 25.823 1.00 85.50 117 LEU A O 1
ATOM 897 N N . VAL A 1 118 ? -6.150 -5.653 24.872 1.00 85.00 118 VAL A N 1
ATOM 898 C CA . VAL A 1 118 ? -6.715 -6.740 24.04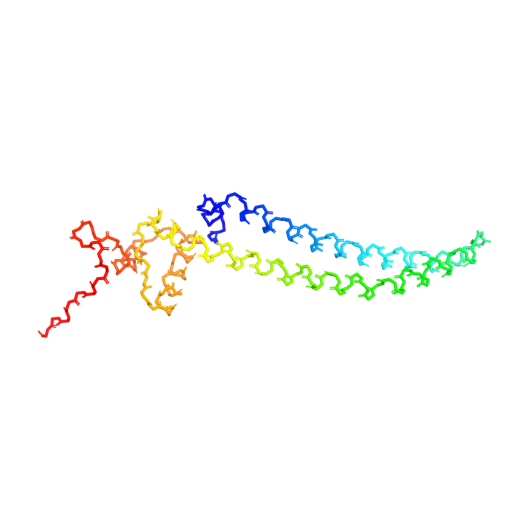0 1.00 85.00 118 VAL A CA 1
ATOM 899 C C . VAL A 1 118 ? -5.636 -7.349 23.145 1.00 85.00 118 VAL A C 1
ATOM 901 O O . VAL A 1 118 ? -5.451 -8.566 23.108 1.00 85.00 118 VAL A O 1
ATOM 904 N N . THR A 1 119 ? -4.841 -6.506 22.483 1.00 84.44 119 THR A N 1
ATOM 905 C CA . THR A 1 119 ? -3.765 -6.973 21.596 1.00 84.44 119 THR A CA 1
ATOM 906 C C . THR A 1 119 ? -2.673 -7.731 22.357 1.00 84.44 119 THR A C 1
ATOM 908 O O . THR A 1 119 ? -2.156 -8.734 21.863 1.00 84.44 119 THR A O 1
ATOM 911 N N . ARG A 1 120 ? -2.309 -7.279 23.566 1.00 80.25 120 ARG A N 1
ATOM 912 C CA . ARG A 1 120 ? -1.312 -7.961 24.410 1.00 80.25 120 ARG A CA 1
ATOM 913 C C . ARG A 1 120 ? -1.788 -9.335 24.871 1.00 80.25 120 ARG A C 1
ATOM 915 O O . ARG A 1 120 ? -0.962 -10.241 24.930 1.00 80.25 120 ARG A O 1
ATOM 922 N N . MET A 1 121 ? -3.072 -9.476 25.187 1.00 75.50 121 MET A N 1
ATOM 923 C CA . MET A 1 121 ? -3.667 -10.747 25.598 1.00 75.50 121 MET A CA 1
ATOM 924 C C . MET A 1 121 ? -3.764 -11.724 24.423 1.00 75.50 121 MET A C 1
ATOM 926 O O . MET A 1 121 ? -3.295 -12.845 24.547 1.00 75.50 121 MET A O 1
AT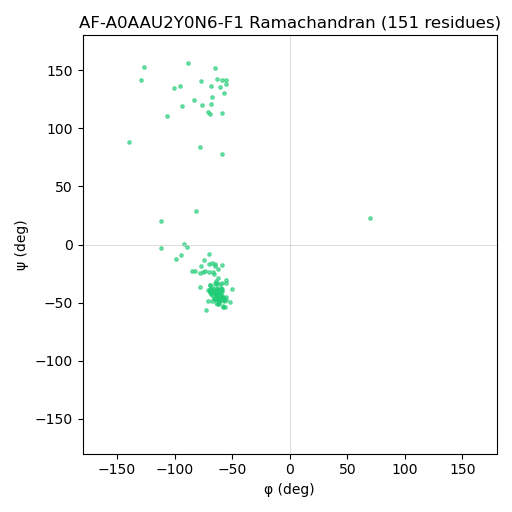OM 930 N N . SER A 1 122 ? -4.284 -11.287 23.270 1.00 75.81 122 SER A N 1
ATOM 931 C CA . SER A 1 122 ? -4.385 -12.114 22.052 1.00 75.81 122 SER A CA 1
ATOM 932 C C . SER A 1 122 ? -3.026 -12.691 21.616 1.00 75.81 122 SER A C 1
ATOM 934 O O . SER A 1 122 ? -2.943 -13.815 21.132 1.00 75.81 122 SER A O 1
ATOM 936 N N . ASN A 1 123 ? -1.937 -11.950 21.845 1.00 72.31 123 ASN A N 1
ATOM 937 C CA . ASN A 1 123 ? -0.583 -12.372 21.483 1.00 72.31 123 ASN A CA 1
ATOM 938 C C . ASN A 1 123 ? 0.157 -13.179 22.579 1.00 72.31 123 ASN A C 1
ATOM 940 O O . ASN A 1 123 ? 1.312 -13.548 22.356 1.00 72.31 123 ASN A O 1
ATOM 944 N N . ARG A 1 124 ? -0.417 -13.407 23.772 1.00 67.25 124 ARG A N 1
ATOM 945 C CA . ARG A 1 124 ? 0.259 -14.087 24.898 1.00 67.25 124 ARG A CA 1
ATOM 946 C C . ARG A 1 124 ? -0.559 -15.274 25.425 1.00 67.25 124 ARG A C 1
ATOM 948 O O . ARG A 1 124 ? -1.782 -15.244 25.348 1.00 67.25 124 ARG A O 1
ATOM 955 N N . PRO A 1 125 ? 0.088 -16.298 26.016 1.00 59.31 125 PRO A N 1
ATOM 956 C CA . PRO A 1 125 ? -0.625 -17.347 26.739 1.00 59.31 125 PRO A CA 1
ATOM 957 C C . PRO A 1 125 ? -1.515 -16.739 27.827 1.00 59.31 125 PRO A C 1
ATOM 959 O O . PRO A 1 125 ? -1.103 -15.804 28.519 1.00 59.31 125 PRO A O 1
ATOM 962 N N . TYR A 1 126 ? -2.730 -17.269 27.966 1.00 56.12 126 TYR A N 1
ATOM 963 C CA . TYR A 1 126 ? -3.710 -16.780 28.929 1.00 56.12 126 TYR A CA 1
ATOM 964 C C . TYR A 1 126 ? -3.151 -16.811 30.359 1.00 56.12 126 TYR A C 1
ATOM 966 O O . TYR A 1 126 ? -2.634 -17.833 30.811 1.00 56.12 126 TYR A O 1
ATOM 974 N N . ALA A 1 127 ? -3.281 -15.694 31.078 1.00 64.44 127 ALA A N 1
ATOM 975 C CA . ALA A 1 127 ? -2.899 -15.570 32.479 1.00 64.44 127 ALA A CA 1
ATOM 976 C C . ALA A 1 127 ? -4.067 -14.969 33.284 1.00 64.44 127 ALA A C 1
ATOM 978 O O . ALA A 1 127 ? -4.699 -14.030 32.797 1.00 64.44 127 ALA A O 1
ATOM 979 N N . PRO A 1 128 ? -4.330 -15.421 34.526 1.00 63.88 128 PRO A N 1
ATOM 980 C CA . PRO A 1 128 ? -5.443 -14.924 35.346 1.00 63.88 128 PRO A CA 1
ATOM 981 C C . PRO A 1 128 ? -5.444 -13.400 35.556 1.00 63.88 128 PRO A C 1
ATOM 983 O O . PRO A 1 128 ? -6.503 -12.783 35.622 1.00 63.88 128 PRO A O 1
ATOM 986 N N . ALA A 1 129 ? -4.260 -12.777 35.577 1.00 62.41 129 ALA A N 1
ATOM 987 C CA . ALA A 1 129 ? -4.086 -11.326 35.684 1.00 62.41 129 ALA A CA 1
ATOM 988 C C . ALA A 1 129 ? -4.634 -10.531 34.480 1.00 62.41 129 ALA A C 1
ATOM 990 O O . A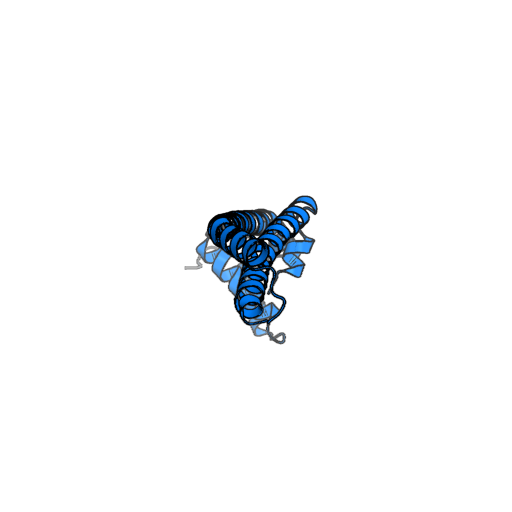LA A 1 129 ? -4.829 -9.321 34.575 1.00 62.41 129 ALA A O 1
ATOM 991 N N . ALA A 1 130 ? -4.885 -11.185 33.340 1.00 61.31 130 ALA A N 1
ATOM 992 C CA . ALA A 1 130 ? -5.524 -10.543 32.195 1.00 61.31 130 ALA A CA 1
ATOM 993 C C . ALA A 1 130 ? -6.999 -10.225 32.484 1.00 61.31 130 ALA A C 1
ATOM 995 O O . ALA A 1 130 ? -7.482 -9.181 32.063 1.00 61.31 130 ALA A O 1
ATOM 996 N N . ASN A 1 131 ? -7.690 -11.072 33.255 1.00 65.12 131 ASN A N 1
ATOM 997 C CA . ASN A 1 131 ? -9.119 -10.914 33.528 1.00 65.12 131 ASN A CA 1
ATOM 998 C C . ASN A 1 131 ? -9.399 -9.691 34.424 1.00 65.12 131 ASN A C 1
ATOM 1000 O O . ASN A 1 131 ? -10.292 -8.896 34.150 1.00 65.12 131 ASN A O 1
ATOM 1004 N N . SER A 1 132 ? -8.558 -9.458 35.439 1.00 68.00 132 SER A N 1
ATOM 1005 C CA . SER A 1 132 ? -8.657 -8.267 36.297 1.00 68.00 132 SER A CA 1
ATOM 1006 C C . SER A 1 132 ? -8.367 -6.959 35.549 1.00 68.00 132 SER A C 1
ATOM 1008 O O . SER A 1 132 ? -8.846 -5.903 35.948 1.00 68.00 132 SER A O 1
ATOM 1010 N N . ALA A 1 133 ? -7.600 -7.002 34.454 1.00 69.06 133 ALA A N 1
ATOM 1011 C CA . ALA A 1 133 ? -7.292 -5.813 33.659 1.00 69.06 133 ALA A CA 1
ATOM 1012 C C . ALA A 1 133 ? -8.468 -5.341 32.777 1.00 69.06 133 ALA A C 1
ATOM 1014 O O . ALA A 1 133 ? -8.509 -4.163 32.425 1.00 69.06 133 ALA A O 1
ATOM 1015 N N . PHE A 1 134 ? -9.415 -6.227 32.433 1.00 63.78 134 PHE A N 1
ATOM 1016 C CA . PHE A 1 134 ? -10.607 -5.898 31.632 1.00 63.78 134 PHE A CA 1
ATOM 1017 C C . PHE A 1 134 ? -11.842 -5.558 32.458 1.00 63.78 134 PHE A C 1
ATOM 1019 O O . PHE A 1 134 ? -12.821 -5.072 31.902 1.00 63.78 134 PHE A O 1
ATOM 1026 N N . GLN A 1 135 ? -11.788 -5.756 33.773 1.00 73.81 135 GLN A N 1
ATOM 1027 C CA . GLN A 1 135 ? -12.893 -5.477 34.688 1.00 73.81 135 GLN A CA 1
ATOM 1028 C C . GLN A 1 135 ? -13.504 -4.067 34.521 1.00 73.81 135 GLN A C 1
ATOM 1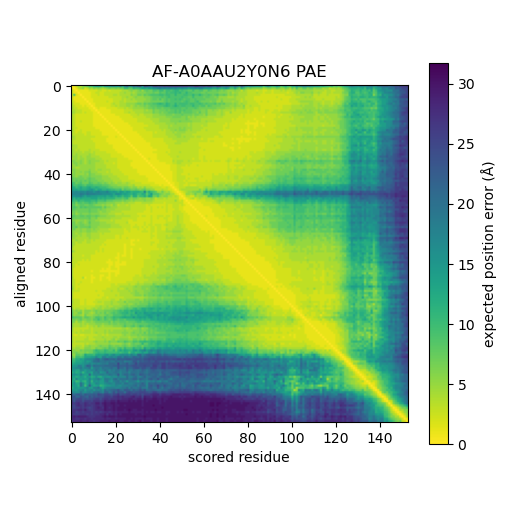030 O O . GLN A 1 135 ? -14.727 -3.969 34.536 1.00 73.81 135 GLN A O 1
ATOM 1035 N N . PRO A 1 136 ? -12.720 -2.994 34.262 1.00 75.88 136 PRO A N 1
ATOM 1036 C CA . PRO A 1 136 ? -13.271 -1.659 33.994 1.00 75.88 136 PRO A CA 1
ATOM 1037 C C . PRO A 1 136 ? -14.004 -1.509 32.651 1.00 75.88 136 PRO A C 1
ATOM 1039 O O . PRO A 1 136 ? -14.699 -0.520 32.447 1.00 75.88 136 PRO A O 1
ATOM 1042 N N . TYR A 1 137 ? -13.803 -2.442 31.719 1.00 70.81 137 TYR A N 1
ATOM 1043 C CA . TYR A 1 137 ? -14.328 -2.388 30.352 1.00 70.81 137 TYR A CA 1
ATOM 1044 C C . TYR A 1 137 ? -15.400 -3.448 30.085 1.00 70.81 137 TYR A C 1
ATOM 1046 O O . TYR A 1 137 ? -15.946 -3.480 28.988 1.00 70.81 137 TYR A O 1
ATOM 1054 N N . HIS A 1 138 ? -15.701 -4.325 31.043 1.00 74.19 138 HIS A N 1
ATOM 1055 C CA . HIS A 1 138 ? -16.776 -5.299 30.896 1.00 74.19 138 HIS A CA 1
ATOM 1056 C C . HIS A 1 138 ? -18.136 -4.605 30.891 1.00 74.19 138 HIS A C 1
ATOM 1058 O O . HIS A 1 138 ? -18.410 -3.733 31.715 1.00 74.19 138 HIS A O 1
ATOM 1064 N N . ILE A 1 139 ? -19.005 -5.033 29.978 1.00 67.00 139 ILE A N 1
ATOM 1065 C CA . ILE A 1 139 ? -20.415 -4.654 30.014 1.00 67.00 139 ILE A CA 1
ATOM 1066 C C . ILE A 1 139 ? -21.048 -5.353 31.224 1.00 67.00 139 ILE A C 1
ATOM 1068 O O . ILE A 1 139 ? -21.152 -6.580 31.249 1.00 67.00 139 ILE A O 1
ATOM 1072 N N . ASP A 1 140 ? -21.455 -4.581 32.233 1.00 65.44 140 ASP A N 1
ATOM 1073 C CA . ASP A 1 140 ? -22.265 -5.099 33.333 1.00 65.44 140 ASP A CA 1
ATOM 1074 C C . ASP A 1 140 ? -23.713 -5.277 32.834 1.00 65.44 140 ASP A C 1
ATOM 1076 O O . ASP A 1 140 ? -24.336 -4.293 32.418 1.00 65.44 140 ASP A O 1
ATOM 1080 N N . PRO A 1 141 ? -24.287 -6.496 32.857 1.00 57.06 141 PRO A N 1
ATOM 1081 C CA . PRO A 1 141 ? -25.675 -6.720 32.455 1.00 57.06 141 PRO A CA 1
ATOM 1082 C C . PRO A 1 141 ? -26.693 -5.913 33.278 1.00 57.06 141 PRO A C 1
ATOM 1084 O O . PRO A 1 141 ? -27.826 -5.747 32.826 1.00 57.06 141 PRO A O 1
ATOM 1087 N N . ALA A 1 142 ? -26.317 -5.390 34.453 1.00 55.19 142 ALA A N 1
ATOM 1088 C CA . ALA A 1 142 ? -27.174 -4.526 35.262 1.00 55.19 142 ALA A CA 1
ATOM 1089 C C . ALA A 1 142 ? -27.132 -3.038 34.856 1.00 55.19 142 ALA A C 1
ATOM 1091 O O . ALA A 1 142 ? -28.081 -2.317 35.163 1.00 55.19 142 ALA A O 1
ATOM 1092 N N . HIS A 1 143 ? -26.068 -2.563 34.193 1.00 51.84 143 HIS A N 1
ATOM 1093 C CA . HIS A 1 143 ? -25.862 -1.149 33.837 1.00 51.84 143 HIS A CA 1
ATOM 1094 C C . HIS A 1 143 ? -25.270 -1.019 32.413 1.00 51.84 143 HIS A C 1
ATOM 1096 O O . HIS A 1 143 ? -24.054 -0.938 32.244 1.00 51.84 143 HIS A O 1
ATOM 1102 N N . PRO A 1 144 ? -26.112 -0.956 31.359 1.00 54.97 144 PRO A N 1
ATOM 1103 C CA . PRO A 1 144 ? -25.664 -0.914 29.958 1.00 54.97 144 PRO A CA 1
ATOM 1104 C C . PRO A 1 144 ? -24.990 0.407 29.541 1.00 54.97 144 PRO A C 1
ATOM 1106 O O . PRO A 1 144 ? -24.451 0.517 28.439 1.00 54.97 144 PRO A O 1
ATOM 1109 N N . SER A 1 145 ? -25.014 1.427 30.397 1.00 55.47 145 SER A N 1
ATOM 1110 C CA . SER A 1 145 ? -24.315 2.694 30.208 1.00 55.47 145 SER A CA 1
ATOM 1111 C C . SER A 1 145 ? -23.111 2.741 31.142 1.00 55.47 145 SER A C 1
ATOM 1113 O O . SER A 1 145 ? -23.298 2.837 32.349 1.00 55.47 145 SER A O 1
ATOM 1115 N N . GLY A 1 146 ? -21.899 2.680 30.577 1.00 51.88 146 GLY A N 1
ATOM 1116 C CA . GLY A 1 146 ? -20.615 2.748 31.285 1.00 51.88 146 GLY A CA 1
ATOM 1117 C C . GLY A 1 146 ? -20.427 4.036 32.088 1.00 51.88 146 GLY A C 1
ATOM 1118 O O . GLY A 1 146 ? -19.736 4.964 31.661 1.00 51.88 146 GLY A O 1
ATOM 1119 N N . GLU A 1 147 ? -21.072 4.091 33.243 1.00 53.34 147 GLU A N 1
ATOM 1120 C CA . GLU A 1 147 ? -20.878 5.092 34.273 1.00 53.34 147 GLU A CA 1
ATOM 1121 C C . GLU A 1 147 ? -19.842 4.535 35.257 1.00 53.34 147 GLU A C 1
ATOM 1123 O O . GLU A 1 147 ? -20.038 3.445 35.801 1.00 53.34 147 GLU A O 1
ATOM 1128 N N . PRO A 1 148 ? -18.690 5.204 35.435 1.00 54.25 148 PRO A N 1
ATOM 1129 C CA . PRO A 1 148 ? -17.706 4.754 36.404 1.00 54.25 148 PRO A CA 1
ATOM 1130 C C . PRO A 1 148 ? -18.315 4.820 37.815 1.00 54.25 148 PRO A C 1
ATOM 1132 O O . PRO A 1 148 ? -19.055 5.761 38.112 1.00 54.25 148 PRO A O 1
ATOM 1135 N N . PRO A 1 149 ? -18.015 3.847 38.694 1.00 53.56 149 PRO A N 1
ATOM 1136 C CA . PRO A 1 149 ? -18.544 3.845 40.051 1.00 53.56 149 PRO A CA 1
ATOM 1137 C C . PRO A 1 149 ? -18.123 5.128 40.788 1.00 53.56 149 PRO A C 1
ATOM 1139 O O . PRO A 1 149 ? -16.987 5.586 40.608 1.00 53.56 149 PRO A O 1
ATOM 1142 N N . PRO A 1 150 ? -19.003 5.723 41.616 1.00 48.94 150 PRO A N 1
ATOM 1143 C CA . PRO A 1 150 ? -18.650 6.903 42.389 1.00 48.94 150 PRO A CA 1
ATOM 1144 C C . PRO A 1 150 ? -17.479 6.580 43.320 1.00 48.94 150 PRO A C 1
ATOM 1146 O O . PRO A 1 150 ? -17.451 5.531 43.967 1.00 48.94 150 PRO A O 1
ATOM 1149 N N . LEU A 1 151 ? -16.503 7.491 43.370 1.00 52.12 151 LEU A N 1
ATOM 1150 C CA . LEU A 1 151 ? -15.396 7.431 44.319 1.00 52.12 151 LEU A CA 1
ATOM 1151 C C . LEU A 1 151 ? -15.979 7.432 45.734 1.00 52.12 151 LEU A C 1
ATOM 1153 O O . LEU A 1 151 ? -16.597 8.406 46.159 1.00 52.12 151 LEU A O 1
ATOM 1157 N N . VAL A 1 152 ? -15.808 6.309 46.428 1.00 54.81 152 VAL A N 1
ATOM 1158 C CA . VAL A 1 152 ? -16.161 6.172 47.838 1.00 54.81 152 VAL A CA 1
ATOM 1159 C C . VAL A 1 152 ? -15.142 6.989 48.634 1.00 54.81 152 VAL A C 1
ATOM 1161 O O . VAL A 1 152 ? -13.947 6.693 48.576 1.00 54.81 152 VAL A O 1
ATOM 1164 N N . SER A 1 153 ? -15.624 8.051 49.283 1.00 53.56 153 SER A N 1
ATOM 1165 C CA . SER A 1 153 ? -14.871 8.922 50.195 1.00 53.56 153 SER A CA 1
ATOM 1166 C C . SER A 1 153 ? -14.402 8.197 51.451 1.00 53.56 153 SER A C 1
ATOM 1168 O O . SER A 1 153 ? -15.171 7.345 51.953 1.00 53.56 153 SER A O 1
#

Foldseek 3Di:
DCVVLLCVQFDPVLVVQLVVLVVQLVVLVCLLVVLVVLLVVLVVCVPDPPRPVVVSVVSNVVSVVCNVVSVVSNVVSVVSSVVSVVVSCVRRLVSSCVVVQFAQDPDPVVNVVVVVLVVVCVPDDDDPVSVVVRVLGGCDPVDNDSDPDDPDD

Solvent-accessible surface area (backbone atoms only — not comparable to full-atom values): 8526 Å² total; per-residue (Å²): 109,67,58,69,61,39,62,69,56,34,59,67,69,51,54,51,45,31,53,52,27,45,50,47,25,55,49,27,49,49,50,39,52,49,36,52,51,52,27,52,53,34,59,61,42,61,77,44,96,83,48,62,54,71,62,34,50,53,50,28,51,52,38,58,67,47,38,63,58,29,50,53,51,24,52,55,27,45,53,50,23,52,50,33,48,51,49,42,50,68,65,10,54,59,54,39,29,56,75,70,49,35,51,84,54,94,46,72,68,54,38,51,52,51,52,51,51,54,40,53,50,75,70,41,84,91,52,78,72,58,60,69,70,42,60,90,33,50,64,44,93,90,48,90,64,93,67,78,79,78,84,81,127

Nearest PDB structures (foldseek):
  3i2w-assembly1_B  TM=4.907E-01  e=5.309E+00  Drosophila melanogaster
  4bne-assembly1_B  TM=4.307E-01  e=4.056E+00  Gallus gallus
  1qu7-assembly1_B  TM=3.553E-01  e=2.782E+00  Escherichia coli
  3syv-assembly1_A  TM=3.854E-01  e=4.056E+00  Mus musculus